Protein AF-A0A7S2UF38-F1 (afdb_monomer)

Solvent-accessible surface area (backbone atoms only — not comparable to full-atom values): 7069 Å² total; per-residue (Å²): 137,81,88,84,73,81,83,81,78,84,74,83,83,83,72,85,76,80,71,72,74,74,81,59,50,51,70,67,54,48,77,31,54,43,79,76,51,84,42,34,35,36,38,41,66,68,72,37,85,69,35,77,32,34,24,37,39,35,35,47,70,76,55,43,53,55,53,52,49,46,44,38,47,60,42,75,34,96,68,73,58,77,88,57,67,40,31,73,57,20,39,33,52,54,12,32,41,88,87,68,66,85,50,26,78,32,42,71,70,51,34,64,49,85,77,44,43,42,66

Sequence (119 aa):
EHCDYPPSSKMDFNHTNSNKTRKRSFEEELEYITKVSDTRYRIDIGFVPNMNVPAEVVVNPKLEELLLEELRNACDGDGGGGGFIPALKQVANVAALPGIVKASLAMPDVHSGYGFCIG

Structure (mmCIF, N/CA/C/O backbone):
data_AF-A0A7S2UF38-F1
#
_entry.id   AF-A0A7S2UF38-F1
#
loop_
_atom_site.group_PDB
_atom_site.id
_atom_site.type_symbol
_atom_site.label_atom_id
_atom_site.label_alt_id
_atom_site.label_comp_id
_atom_site.label_asym_id
_atom_site.label_entity_id
_atom_site.label_seq_id
_atom_site.pdbx_PDB_ins_code
_atom_site.Cartn_x
_atom_site.Cartn_y
_atom_site.Cartn_z
_atom_site.occupancy
_atom_site.B_iso_or_equiv
_atom_site.auth_seq_id
_atom_site.auth_comp_id
_atom_site.auth_asym_id
_atom_site.auth_atom_id
_atom_site.pdbx_PDB_model_num
ATOM 1 N N . GLU A 1 1 ? 33.659 -15.356 -45.021 1.00 41.59 1 GLU A N 1
ATOM 2 C CA . GLU A 1 1 ? 32.462 -14.495 -45.055 1.00 41.59 1 GLU A CA 1
ATOM 3 C C . GLU A 1 1 ? 32.568 -13.522 -43.894 1.00 41.59 1 GLU A C 1
ATOM 5 O O . GLU A 1 1 ? 32.636 -13.946 -42.748 1.00 41.59 1 GLU A O 1
ATOM 10 N N . HIS A 1 2 ? 32.801 -12.252 -44.216 1.00 42.88 2 HIS A N 1
ATOM 11 C CA . HIS A 1 2 ? 33.055 -11.166 -43.271 1.00 42.88 2 HIS A CA 1
ATOM 12 C C . HIS A 1 2 ? 31.704 -10.490 -43.012 1.00 42.88 2 HIS A C 1
ATOM 14 O O . HIS A 1 2 ? 31.084 -10.004 -43.955 1.00 42.88 2 HIS A O 1
ATOM 20 N N . CYS A 1 3 ? 31.202 -10.529 -41.778 1.00 36.56 3 CYS A N 1
ATOM 21 C CA . CYS A 1 3 ? 29.969 -9.829 -41.423 1.00 36.56 3 CYS A CA 1
ATOM 22 C C . CYS A 1 3 ? 30.275 -8.338 -41.249 1.00 36.56 3 CYS A C 1
ATOM 24 O O . CYS A 1 3 ? 30.707 -7.914 -40.178 1.00 36.56 3 CYS A O 1
ATOM 26 N N . ASP A 1 4 ? 30.056 -7.561 -42.307 1.00 45.00 4 ASP A N 1
ATOM 27 C CA . ASP A 1 4 ? 30.059 -6.102 -42.259 1.00 45.00 4 ASP A CA 1
ATOM 28 C C . ASP A 1 4 ? 28.834 -5.610 -41.471 1.00 45.00 4 ASP A C 1
ATOM 30 O O . ASP A 1 4 ? 27.693 -5.718 -41.923 1.00 45.00 4 ASP A O 1
ATOM 34 N N . TYR A 1 5 ? 29.065 -5.069 -40.272 1.00 43.28 5 TYR A N 1
ATOM 35 C CA . TYR A 1 5 ? 28.054 -4.308 -39.535 1.00 43.28 5 TYR A CA 1
ATOM 36 C C . TYR A 1 5 ? 28.094 -2.831 -39.965 1.00 43.28 5 TYR A C 1
ATOM 38 O O . TYR A 1 5 ? 29.182 -2.257 -40.065 1.00 43.28 5 TYR A O 1
ATOM 46 N N . PRO A 1 6 ? 26.938 -2.179 -40.188 1.00 49.69 6 PRO A N 1
ATOM 47 C CA . PRO A 1 6 ? 26.892 -0.761 -40.530 1.00 49.69 6 PRO A CA 1
ATOM 48 C C . PRO A 1 6 ? 27.342 0.120 -39.347 1.00 49.69 6 PRO A C 1
ATOM 50 O O . PRO A 1 6 ? 27.129 -0.246 -38.187 1.00 49.69 6 PRO A O 1
ATOM 53 N N . PRO A 1 7 ? 27.944 1.297 -39.608 1.00 45.03 7 PRO A N 1
ATOM 54 C CA . PRO A 1 7 ? 28.464 2.164 -38.558 1.00 45.03 7 PRO A CA 1
ATOM 55 C C . PRO A 1 7 ? 27.322 2.737 -37.712 1.00 45.03 7 PRO A C 1
ATOM 57 O O . PRO A 1 7 ? 26.345 3.271 -38.236 1.00 45.03 7 PRO A O 1
ATOM 60 N N . SER A 1 8 ? 27.465 2.644 -36.388 1.00 51.12 8 SER A N 1
ATOM 61 C CA . SER A 1 8 ? 26.522 3.195 -35.414 1.00 51.12 8 SER A CA 1
ATOM 62 C C . SER A 1 8 ? 26.346 4.701 -35.631 1.00 51.12 8 SER A C 1
ATOM 64 O O . SER A 1 8 ? 27.281 5.479 -35.416 1.00 51.12 8 SER A O 1
ATOM 66 N N . SER A 1 9 ? 25.146 5.126 -36.026 1.00 49.94 9 SER A N 1
ATOM 67 C CA . SER A 1 9 ? 24.749 6.532 -35.988 1.00 49.94 9 SER A CA 1
ATOM 68 C C . SER A 1 9 ? 24.858 7.034 -34.548 1.00 49.94 9 SER A C 1
ATOM 70 O O . SER A 1 9 ? 24.223 6.478 -33.650 1.00 49.94 9 SER A O 1
ATOM 72 N N . LYS A 1 10 ? 25.671 8.069 -34.323 1.00 47.94 10 LYS A N 1
ATOM 73 C CA . LYS A 1 10 ? 25.752 8.765 -33.038 1.00 47.94 10 LYS A CA 1
ATOM 74 C C . LYS A 1 10 ? 24.366 9.333 -32.722 1.00 47.94 10 LYS A C 1
ATOM 76 O O . LYS A 1 10 ? 23.916 10.251 -33.397 1.00 47.94 10 LYS A O 1
ATOM 81 N N . MET A 1 11 ? 23.671 8.744 -31.751 1.00 39.84 11 MET A N 1
ATOM 82 C CA . MET A 1 11 ? 22.527 9.399 -31.128 1.00 39.84 11 MET A CA 1
ATOM 83 C C . MET A 1 11 ? 23.078 10.471 -30.198 1.00 39.84 11 MET A C 1
ATOM 85 O O . MET A 1 11 ? 23.745 10.159 -29.210 1.00 39.84 11 MET A O 1
ATOM 89 N N . ASP A 1 12 ? 22.800 11.726 -30.525 1.00 43.31 12 ASP A N 1
ATOM 90 C CA . ASP A 1 12 ? 23.051 12.855 -29.643 1.00 43.31 12 ASP A CA 1
ATOM 91 C C . ASP A 1 12 ? 22.077 12.771 -28.457 1.00 43.31 12 ASP A C 1
ATOM 93 O O . ASP A 1 12 ? 20.951 13.265 -28.503 1.00 43.31 12 ASP A O 1
ATOM 97 N N . PHE A 1 13 ? 22.499 12.099 -27.383 1.00 41.75 13 PHE A N 1
ATOM 98 C CA . PHE A 1 13 ? 21.781 12.050 -26.108 1.00 41.75 13 PHE A CA 1
ATOM 99 C C . PHE A 1 13 ? 21.937 13.382 -25.357 1.00 41.75 13 PHE A C 1
ATOM 101 O O . PHE A 1 13 ? 22.556 13.464 -24.300 1.00 41.75 13 PHE A O 1
ATOM 108 N N . ASN A 1 14 ? 21.337 14.443 -25.893 1.00 48.06 14 ASN A N 1
ATOM 109 C CA . ASN A 1 14 ? 21.021 15.639 -25.120 1.00 48.06 14 ASN A CA 1
ATOM 110 C C . ASN A 1 14 ? 19.595 15.513 -24.580 1.00 48.06 14 ASN A C 1
ATOM 112 O O . ASN A 1 14 ? 18.665 16.121 -25.097 1.00 48.06 14 ASN A O 1
ATOM 116 N N . HIS A 1 15 ? 19.428 14.714 -23.524 1.00 48.16 15 HIS A N 1
ATOM 117 C CA . HIS A 1 15 ? 18.235 14.786 -22.678 1.00 48.16 15 HIS A CA 1
ATOM 118 C C . HIS A 1 15 ? 18.584 14.506 -21.220 1.00 48.16 15 HIS A C 1
ATOM 120 O O . HIS A 1 15 ? 18.183 13.505 -20.632 1.00 48.16 15 HIS A O 1
ATOM 126 N N . THR A 1 16 ? 19.343 15.407 -20.601 1.00 43.44 16 THR A N 1
ATOM 127 C CA . THR A 1 16 ? 19.398 15.479 -19.140 1.00 43.44 16 THR A CA 1
ATOM 128 C C . THR A 1 16 ? 18.140 16.186 -18.638 1.00 43.44 16 THR A C 1
ATOM 130 O O . THR A 1 16 ? 18.177 17.318 -18.162 1.00 43.44 16 THR A O 1
ATOM 133 N N . ASN A 1 17 ? 16.996 15.496 -18.703 1.00 42.25 17 ASN A N 1
ATOM 134 C CA . ASN A 1 17 ? 15.873 15.830 -17.831 1.00 42.25 17 ASN A CA 1
ATOM 135 C C . ASN A 1 17 ? 16.294 15.455 -16.407 1.00 42.25 17 ASN A C 1
ATOM 137 O O . ASN A 1 17 ? 16.035 14.358 -15.917 1.00 42.25 17 ASN A O 1
ATOM 141 N N . SER A 1 18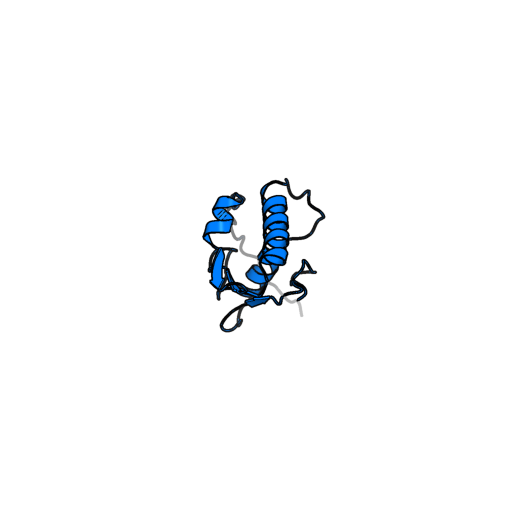 ? 16.978 16.384 -15.746 1.00 42.97 18 SER A N 1
ATOM 142 C CA . SER A 1 18 ? 17.208 16.379 -14.306 1.00 42.97 18 SER A CA 1
ATOM 143 C C . SER A 1 18 ? 15.883 16.647 -13.578 1.00 42.97 18 SER A C 1
ATOM 145 O O . SER A 1 18 ? 15.759 17.595 -12.810 1.00 42.97 18 SER A O 1
ATOM 147 N N . ASN A 1 19 ? 14.880 15.794 -13.782 1.00 45.25 19 ASN A N 1
ATOM 148 C CA . ASN A 1 19 ? 13.822 15.614 -12.799 1.00 45.25 19 ASN A CA 1
ATOM 149 C C . ASN A 1 19 ? 14.366 14.641 -11.762 1.00 45.25 19 ASN A C 1
ATOM 151 O O . ASN A 1 19 ? 14.017 13.464 -11.725 1.00 45.25 19 ASN A O 1
ATOM 155 N N . LYS A 1 20 ? 15.279 15.142 -10.927 1.00 47.97 20 LYS A N 1
ATOM 156 C CA . LYS A 1 20 ? 15.573 14.514 -9.646 1.00 47.97 20 LYS A CA 1
ATOM 157 C C . LYS A 1 20 ? 14.261 14.593 -8.871 1.00 47.97 20 LYS A C 1
ATOM 159 O O . LYS A 1 20 ? 13.933 15.659 -8.360 1.00 47.97 20 LYS A O 1
ATOM 164 N N . THR A 1 21 ? 13.461 13.526 -8.914 1.00 61.44 21 THR A N 1
ATOM 165 C CA . THR A 1 21 ? 12.134 13.472 -8.296 1.00 61.44 21 THR A CA 1
ATOM 166 C C . THR A 1 21 ? 12.281 13.949 -6.860 1.00 61.44 21 THR A C 1
ATOM 168 O O . THR A 1 21 ? 12.982 13.317 -6.067 1.00 61.44 21 THR A O 1
ATOM 171 N N . ARG A 1 22 ? 11.716 15.123 -6.556 1.00 79.75 22 ARG A N 1
ATOM 172 C CA . ARG A 1 22 ? 11.719 15.681 -5.205 1.00 79.75 22 ARG A CA 1
ATOM 173 C C . ARG A 1 22 ? 11.182 14.599 -4.274 1.00 79.75 22 ARG A C 1
ATOM 175 O O . ARG A 1 22 ? 10.106 14.056 -4.515 1.00 79.75 22 ARG A O 1
ATOM 182 N N . LYS A 1 23 ? 11.946 14.283 -3.232 1.00 83.38 23 LYS A N 1
ATOM 183 C CA . LYS A 1 23 ? 11.487 13.390 -2.176 1.00 83.38 23 LYS A CA 1
ATOM 184 C C . LYS A 1 23 ? 10.319 14.073 -1.465 1.00 83.38 23 LYS A C 1
ATOM 186 O O . LYS A 1 23 ? 10.477 15.211 -1.024 1.00 83.38 23 LYS A O 1
ATOM 191 N N . ARG A 1 24 ? 9.158 13.416 -1.442 1.00 91.56 24 ARG A N 1
ATOM 192 C CA . ARG A 1 24 ? 7.963 13.954 -0.790 1.00 91.56 24 ARG A CA 1
ATOM 193 C C . ARG A 1 24 ? 8.110 13.926 0.730 1.00 91.56 24 ARG A C 1
ATOM 195 O O . ARG A 1 24 ? 8.797 13.048 1.255 1.00 91.56 24 ARG A O 1
ATOM 202 N N . SER A 1 25 ? 7.489 14.886 1.411 1.00 94.38 25 SER A N 1
ATOM 203 C CA . SER A 1 25 ? 7.348 14.851 2.869 1.00 94.38 25 SER A CA 1
ATOM 204 C C . SER A 1 25 ? 6.360 13.763 3.287 1.00 94.38 25 SER A C 1
ATOM 206 O O . SER A 1 25 ? 5.578 13.273 2.473 1.00 94.38 25 SER A O 1
ATOM 208 N N . PHE A 1 26 ? 6.366 13.395 4.567 1.00 94.81 26 PHE A N 1
ATOM 209 C CA . PHE A 1 26 ? 5.416 12.416 5.091 1.00 94.81 26 PHE A CA 1
ATOM 210 C C . PHE A 1 26 ? 3.956 12.858 4.885 1.00 94.81 26 PHE A C 1
ATOM 212 O O . PHE A 1 26 ? 3.106 12.050 4.529 1.00 94.81 26 PHE A O 1
ATOM 219 N N . GLU A 1 27 ? 3.672 14.149 5.042 1.00 96.38 27 GLU A N 1
ATOM 220 C CA . GLU A 1 27 ? 2.343 14.729 4.835 1.00 96.38 27 GLU A CA 1
ATOM 221 C C . GLU A 1 27 ? 1.913 14.640 3.365 1.00 96.38 27 GLU A C 1
ATOM 223 O O . GLU A 1 27 ? 0.793 14.221 3.092 1.00 96.38 27 GLU A O 1
ATOM 228 N N . GLU A 1 28 ? 2.813 14.948 2.424 1.00 96.31 28 GLU A N 1
ATOM 229 C CA . GLU A 1 28 ? 2.567 14.789 0.980 1.00 96.31 28 GLU A CA 1
ATOM 230 C C . GLU A 1 28 ? 2.338 13.310 0.602 1.00 96.31 28 GLU A C 1
ATOM 232 O O . GLU A 1 28 ? 1.612 13.007 -0.343 1.00 96.31 28 GLU A O 1
ATOM 237 N N . GLU A 1 29 ? 2.958 12.367 1.317 1.00 96.56 29 GLU A N 1
ATOM 238 C CA . GLU A 1 29 ? 2.728 10.930 1.129 1.00 96.56 29 GLU A CA 1
ATOM 239 C C . GLU A 1 29 ? 1.361 10.482 1.679 1.00 96.56 29 GLU A C 1
ATOM 241 O O . GLU A 1 29 ? 0.681 9.671 1.044 1.00 96.56 29 GLU A O 1
ATOM 246 N N . LEU A 1 30 ? 0.923 11.032 2.818 1.00 97.12 30 LEU A N 1
ATOM 247 C CA . LEU A 1 30 ? -0.383 10.732 3.418 1.00 97.12 30 LEU A CA 1
ATOM 248 C C . LEU A 1 30 ? -1.565 11.145 2.535 1.00 97.12 30 LEU A C 1
ATOM 250 O O . LEU A 1 30 ? -2.611 10.505 2.608 1.00 97.12 30 LEU A O 1
ATOM 254 N N . GLU A 1 31 ? -1.412 12.154 1.674 1.00 97.94 31 GLU A N 1
ATOM 255 C CA . GLU A 1 31 ? -2.465 12.580 0.737 1.00 97.94 31 GLU A CA 1
ATOM 256 C C . GLU A 1 31 ? -2.926 11.459 -0.212 1.00 97.94 31 GLU A C 1
ATOM 258 O O . GLU A 1 31 ? -4.043 11.501 -0.725 1.00 97.94 31 GLU A O 1
ATOM 263 N N . TYR A 1 32 ? -2.099 10.430 -0.419 1.00 98.19 32 TYR A N 1
ATOM 264 C CA . TYR A 1 32 ? -2.432 9.272 -1.250 1.00 98.19 32 TYR A CA 1
ATOM 265 C C . TYR A 1 32 ? -3.029 8.104 -0.459 1.00 98.19 32 TYR A C 1
ATOM 267 O O . TYR A 1 32 ? -3.430 7.113 -1.066 1.00 98.19 32 TYR A O 1
ATOM 275 N N . ILE A 1 33 ? -3.062 8.162 0.874 1.00 98.06 33 ILE A N 1
ATOM 276 C CA . ILE A 1 33 ? -3.526 7.057 1.717 1.00 98.06 33 ILE A CA 1
ATOM 277 C C . ILE A 1 33 ? -4.913 7.396 2.257 1.00 98.06 33 ILE A C 1
ATOM 279 O O . ILE A 1 33 ? -5.090 8.277 3.092 1.00 98.06 33 ILE A O 1
ATOM 283 N N . THR A 1 34 ? -5.919 6.659 1.796 1.00 97.94 34 THR A N 1
ATOM 284 C CA . THR A 1 34 ? -7.310 6.812 2.231 1.00 97.94 34 THR A CA 1
ATOM 285 C C . THR A 1 34 ? -7.725 5.633 3.100 1.00 97.94 34 THR A C 1
ATOM 287 O O . THR A 1 34 ? -7.668 4.482 2.666 1.00 97.94 34 THR A O 1
ATOM 290 N N . LYS A 1 35 ? -8.227 5.898 4.308 1.00 97.56 35 LYS A N 1
ATOM 291 C CA . LYS A 1 35 ? -8.884 4.874 5.128 1.00 97.56 35 LYS A CA 1
ATOM 292 C C . LYS A 1 35 ? -10.261 4.542 4.546 1.00 97.56 35 LYS A C 1
ATOM 294 O O . LYS A 1 35 ? -11.122 5.412 4.451 1.00 97.56 35 LYS A O 1
ATOM 299 N N . VAL A 1 36 ? -10.467 3.287 4.152 1.00 97.62 36 VAL A N 1
ATOM 300 C CA . VAL A 1 36 ? -11.724 2.793 3.558 1.00 97.62 36 VAL A CA 1
ATOM 301 C C . VAL A 1 36 ? -12.637 2.180 4.621 1.00 97.62 36 VAL A C 1
ATOM 303 O O . VAL A 1 36 ? -13.855 2.313 4.543 1.00 97.62 36 VAL A O 1
ATOM 306 N N . SER A 1 37 ? -12.061 1.506 5.617 1.00 97.06 37 SER A N 1
ATOM 307 C CA . SER A 1 37 ? -12.764 0.978 6.792 1.00 97.06 37 SER A CA 1
ATOM 308 C C . SER A 1 37 ? -11.809 0.886 7.986 1.00 97.06 37 SER A C 1
ATOM 310 O O . SER A 1 37 ? -10.631 1.214 7.866 1.00 97.06 37 SER A O 1
ATOM 312 N N . ASP A 1 38 ? -12.288 0.398 9.132 1.00 96.38 38 ASP A N 1
ATOM 313 C CA . ASP A 1 38 ? -11.474 0.216 10.346 1.00 96.38 38 ASP A CA 1
ATOM 314 C C . ASP A 1 38 ? -10.225 -0.649 10.148 1.00 96.38 38 ASP A C 1
ATOM 316 O O . ASP A 1 38 ? -9.274 -0.527 10.918 1.00 96.38 38 ASP A O 1
ATOM 320 N N . THR A 1 39 ? -10.235 -1.517 9.133 1.00 97.44 39 THR A N 1
ATOM 321 C CA . THR A 1 39 ? -9.158 -2.468 8.853 1.00 97.44 39 THR A CA 1
ATOM 322 C C . THR A 1 39 ? -8.629 -2.411 7.422 1.00 97.44 39 THR A C 1
ATOM 324 O O . THR A 1 39 ? -7.873 -3.294 7.024 1.00 97.44 39 THR A O 1
ATOM 327 N N . ARG A 1 40 ? -9.045 -1.431 6.611 1.00 98.00 40 ARG A N 1
ATOM 328 C CA . ARG A 1 40 ? -8.688 -1.370 5.187 1.00 98.00 40 ARG A CA 1
ATOM 329 C C . ARG A 1 40 ? -8.321 0.037 4.764 1.00 98.00 40 ARG A C 1
ATOM 331 O O . ARG A 1 40 ? -9.085 0.981 4.964 1.00 98.00 40 ARG A O 1
ATOM 338 N N . TYR A 1 41 ? -7.194 0.129 4.080 1.00 98.50 41 TYR A N 1
ATOM 339 C CA . TYR A 1 41 ? -6.622 1.357 3.555 1.00 98.50 41 TYR A CA 1
ATOM 340 C C . TYR A 1 41 ? -6.413 1.198 2.057 1.00 98.50 41 TYR A C 1
ATOM 342 O O . TYR A 1 41 ? -6.091 0.110 1.580 1.00 98.50 41 TYR A O 1
ATOM 350 N N . ARG A 1 42 ? -6.613 2.278 1.311 1.00 98.56 42 ARG A N 1
ATOM 351 C CA . ARG A 1 42 ? -6.333 2.363 -0.118 1.00 98.56 42 ARG A CA 1
ATOM 352 C C . ARG A 1 42 ? -5.178 3.328 -0.328 1.00 98.56 42 ARG A C 1
ATOM 354 O O . ARG A 1 42 ? -5.207 4.431 0.207 1.00 98.56 42 ARG A O 1
ATOM 361 N N . ILE A 1 43 ? -4.197 2.910 -1.115 1.00 98.62 43 ILE A N 1
ATOM 362 C CA . ILE A 1 43 ? -3.125 3.762 -1.616 1.00 98.62 43 ILE A CA 1
ATOM 363 C C . ILE A 1 43 ? -3.465 4.129 -3.057 1.00 98.62 43 ILE A C 1
ATOM 365 O O . ILE A 1 43 ? -3.615 3.258 -3.923 1.00 98.62 43 ILE A O 1
ATOM 369 N N . ASP A 1 44 ? -3.587 5.423 -3.303 1.00 98.56 44 ASP A N 1
ATOM 370 C CA . ASP A 1 44 ? -4.022 5.967 -4.575 1.00 98.56 44 ASP A CA 1
ATOM 371 C C . ASP A 1 44 ? -2.895 5.981 -5.612 1.00 98.56 44 ASP A C 1
ATOM 373 O O . ASP A 1 44 ? -1.701 6.062 -5.304 1.00 98.56 44 ASP A O 1
ATOM 377 N N . ILE A 1 45 ? -3.299 5.888 -6.880 1.00 98.25 45 ILE A N 1
ATOM 378 C CA . ILE A 1 45 ? -2.392 5.970 -8.026 1.00 98.25 45 ILE A CA 1
ATOM 379 C C . ILE A 1 45 ? -1.611 7.287 -7.947 1.00 98.25 45 ILE A C 1
ATOM 381 O O . ILE A 1 45 ? -2.190 8.355 -7.767 1.00 98.25 45 ILE A O 1
AT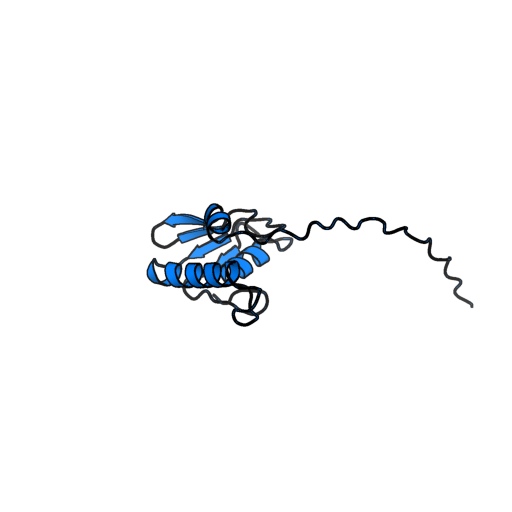OM 385 N N . GLY A 1 46 ? -0.289 7.198 -8.099 1.00 96.62 46 GLY A N 1
ATOM 386 C CA . GLY A 1 46 ? 0.629 8.331 -7.942 1.00 96.62 46 GLY A CA 1
ATOM 387 C C . GLY A 1 46 ? 1.408 8.315 -6.624 1.00 96.62 46 GLY A C 1
ATOM 388 O O . GLY A 1 46 ? 2.379 9.062 -6.481 1.00 96.62 46 GLY A O 1
ATOM 389 N N . PHE A 1 47 ? 1.088 7.411 -5.689 1.00 97.38 47 PHE A N 1
ATOM 390 C CA . PHE A 1 47 ? 1.931 7.190 -4.511 1.00 97.38 47 PHE A CA 1
ATOM 391 C C . PHE A 1 47 ? 3.334 6.685 -4.872 1.00 97.38 47 PHE A C 1
ATOM 393 O O . PHE A 1 47 ? 4.295 6.953 -4.158 1.00 97.38 47 PHE A O 1
ATOM 400 N N . VAL A 1 48 ? 3.505 6.002 -5.999 1.00 96.25 48 VAL A N 1
ATOM 401 C CA . VAL A 1 48 ? 4.804 5.841 -6.668 1.00 96.25 48 VAL A CA 1
ATOM 402 C C . VAL A 1 48 ? 4.624 6.081 -8.171 1.00 96.25 48 VAL A C 1
ATOM 404 O O . VAL A 1 48 ? 3.494 6.005 -8.668 1.00 96.25 48 VAL A O 1
ATOM 407 N N . PRO A 1 49 ? 5.697 6.395 -8.919 1.00 96.06 49 PRO A N 1
ATOM 408 C CA . PRO A 1 49 ? 5.600 6.560 -10.364 1.00 96.06 49 PRO A CA 1
ATOM 409 C C . PRO A 1 49 ? 5.063 5.301 -11.055 1.00 96.06 49 PRO A C 1
ATOM 411 O O . PRO A 1 49 ? 5.374 4.183 -10.653 1.00 96.06 49 PRO A O 1
ATOM 414 N N . ASN A 1 50 ? 4.320 5.493 -12.146 1.00 96.94 50 ASN A N 1
ATOM 415 C CA . ASN A 1 50 ? 3.853 4.431 -13.048 1.00 96.94 50 ASN A CA 1
ATOM 416 C C . ASN A 1 50 ? 2.879 3.398 -12.446 1.00 96.94 50 ASN A C 1
ATOM 418 O O . ASN A 1 50 ? 2.703 2.336 -13.037 1.00 96.94 50 ASN A O 1
ATOM 422 N N . MET A 1 51 ? 2.223 3.681 -11.314 1.00 98.38 51 MET A N 1
ATOM 423 C CA . MET A 1 51 ? 1.136 2.823 -10.817 1.00 98.38 51 MET A CA 1
ATOM 424 C C . MET A 1 51 ? 0.040 2.650 -11.883 1.00 98.38 51 MET A C 1
ATOM 426 O O . MET A 1 51 ? -0.508 3.635 -12.374 1.00 98.38 51 MET A O 1
ATOM 430 N N . ASN A 1 52 ? -0.298 1.402 -12.213 1.00 98.56 52 ASN A N 1
ATOM 431 C CA . ASN A 1 52 ? -1.375 1.049 -13.148 1.00 98.56 52 ASN A CA 1
ATOM 432 C C . ASN A 1 52 ? -2.718 0.854 -12.431 1.00 98.56 52 ASN A C 1
ATOM 434 O O . ASN A 1 52 ? -3.782 1.035 -13.018 1.00 98.56 52 ASN A O 1
ATOM 438 N N . VAL A 1 53 ? -2.659 0.454 -11.162 1.00 98.62 53 VAL A N 1
ATOM 439 C CA . VAL A 1 53 ? -3.805 0.171 -10.291 1.00 98.62 53 VAL A CA 1
ATOM 440 C C . VAL A 1 53 ? -3.560 0.793 -8.911 1.00 98.62 53 VAL A C 1
ATOM 442 O O . VAL A 1 53 ? -2.406 1.070 -8.579 1.00 98.62 53 VAL A O 1
ATOM 445 N N . PRO A 1 54 ? -4.595 1.036 -8.086 1.00 98.69 54 PRO A N 1
ATOM 446 C CA . PRO A 1 54 ? -4.387 1.370 -6.677 1.00 98.69 54 PRO A CA 1
ATOM 447 C C . PRO A 1 54 ? -3.786 0.183 -5.909 1.00 98.69 54 PRO A C 1
ATOM 449 O O . PRO A 1 54 ? -3.755 -0.949 -6.398 1.00 98.69 54 PRO A O 1
ATOM 452 N N . ALA A 1 55 ? -3.356 0.424 -4.675 1.00 98.62 55 ALA A N 1
ATOM 453 C CA . ALA A 1 55 ? -3.077 -0.653 -3.734 1.00 98.62 55 ALA A CA 1
ATOM 454 C C . ALA A 1 55 ? -4.055 -0.648 -2.560 1.00 98.62 55 ALA A C 1
ATOM 456 O O . ALA A 1 55 ? -4.639 0.383 -2.230 1.00 98.62 55 ALA A O 1
ATOM 457 N N . GLU A 1 56 ? -4.229 -1.800 -1.925 1.00 98.50 56 GLU A N 1
ATOM 458 C CA . GLU A 1 56 ? -5.032 -1.951 -0.720 1.00 98.50 56 GLU A CA 1
ATOM 459 C C . GLU A 1 56 ? -4.238 -2.657 0.367 1.00 98.50 56 GLU A C 1
ATOM 461 O O . GLU A 1 56 ? -3.564 -3.653 0.116 1.00 98.50 56 GLU A O 1
ATOM 466 N N . VAL A 1 57 ? -4.350 -2.143 1.584 1.00 98.50 57 VAL A N 1
ATOM 467 C CA . VAL A 1 57 ? -3.631 -2.639 2.753 1.00 98.50 57 VAL A CA 1
ATOM 468 C C . VAL A 1 57 ? -4.653 -2.988 3.821 1.00 98.50 57 VAL A C 1
ATOM 470 O O . VAL A 1 57 ? -5.472 -2.147 4.206 1.00 98.50 57 VAL A O 1
ATOM 473 N N . VAL A 1 58 ? -4.636 -4.239 4.273 1.00 98.44 58 VAL A N 1
ATOM 474 C CA . VAL A 1 58 ? -5.550 -4.744 5.297 1.00 98.44 58 VAL A CA 1
ATOM 475 C C . VAL A 1 58 ? -4.806 -4.815 6.618 1.00 98.44 58 VAL A C 1
ATOM 477 O O . VAL A 1 58 ? -4.068 -5.759 6.851 1.00 98.44 58 VAL A O 1
ATOM 480 N N . VAL A 1 59 ? -5.002 -3.839 7.498 1.00 97.94 59 VAL A N 1
ATOM 481 C CA . VAL A 1 59 ? -4.331 -3.756 8.803 1.00 97.94 59 VAL A CA 1
ATOM 482 C C . VAL A 1 59 ? -5.258 -3.133 9.833 1.00 97.94 59 VAL A C 1
ATOM 484 O O . VAL A 1 59 ? -6.089 -2.299 9.496 1.00 97.94 59 VAL A O 1
ATOM 487 N N . ASN A 1 60 ? -5.130 -3.527 11.099 1.00 97.12 60 ASN A N 1
ATOM 488 C CA . ASN A 1 60 ? -5.843 -2.863 12.193 1.00 97.12 60 ASN A CA 1
ATOM 489 C C . ASN A 1 60 ? -5.138 -1.542 12.587 1.00 97.12 60 ASN A C 1
ATOM 491 O O . ASN A 1 60 ? -4.002 -1.319 12.166 1.00 97.12 60 ASN A O 1
ATOM 495 N N . PRO A 1 61 ? -5.747 -0.697 13.444 1.00 96.62 61 PRO A N 1
ATOM 496 C CA . PRO A 1 61 ? -5.151 0.588 13.826 1.00 96.62 61 PRO A CA 1
ATOM 497 C C . PRO A 1 61 ? -3.749 0.490 14.448 1.00 96.62 61 PRO A C 1
ATOM 499 O O . PRO A 1 61 ? -2.914 1.351 14.220 1.00 96.62 61 PRO A O 1
ATOM 502 N N . LYS A 1 62 ? -3.448 -0.584 15.192 1.00 96.75 62 LYS A N 1
ATOM 503 C CA . LYS A 1 62 ? -2.118 -0.765 15.799 1.00 96.75 62 LYS A CA 1
ATOM 504 C C . LYS A 1 62 ? -1.040 -1.058 14.756 1.00 96.75 62 LYS A C 1
ATOM 506 O O . LYS A 1 62 ? 0.090 -0.618 14.899 1.00 96.75 62 LYS A O 1
ATOM 511 N N . LEU A 1 63 ? -1.375 -1.849 13.741 1.00 97.06 63 LEU A N 1
ATOM 512 C CA . LEU A 1 63 ? -0.459 -2.211 12.661 1.00 97.06 63 LEU A CA 1
ATOM 513 C C . LEU A 1 63 ? -0.298 -1.059 11.660 1.00 97.06 63 LEU A C 1
ATOM 515 O O . LEU A 1 63 ? 0.793 -0.857 11.137 1.00 97.06 63 LEU A O 1
ATOM 519 N N . GLU A 1 64 ? -1.356 -0.272 11.443 1.00 96.31 64 GLU A N 1
ATOM 520 C CA . GLU A 1 64 ? -1.294 0.978 10.678 1.00 96.31 64 GLU A CA 1
ATOM 521 C C . GLU A 1 64 ? -0.224 1.922 11.238 1.00 96.31 64 GLU A C 1
ATOM 523 O O . GLU A 1 64 ? 0.608 2.409 10.476 1.00 96.31 64 GLU A O 1
ATOM 528 N N . GLU A 1 65 ? -0.219 2.149 12.556 1.00 96.12 65 GLU A N 1
ATOM 529 C CA . GLU A 1 65 ? 0.755 3.029 13.216 1.00 96.12 65 GLU A CA 1
ATOM 530 C C . GLU A 1 65 ? 2.201 2.638 12.876 1.00 96.12 65 GLU A C 1
ATOM 532 O O . GLU A 1 65 ? 3.003 3.504 12.530 1.00 96.12 65 GLU A O 1
ATOM 537 N N . LEU A 1 66 ? 2.508 1.336 12.871 1.00 96.06 66 LEU A N 1
ATOM 538 C CA . LEU A 1 66 ? 3.843 0.822 12.548 1.00 96.06 66 LEU A CA 1
ATOM 539 C C . LEU A 1 66 ? 4.233 1.072 11.081 1.00 96.06 66 LEU 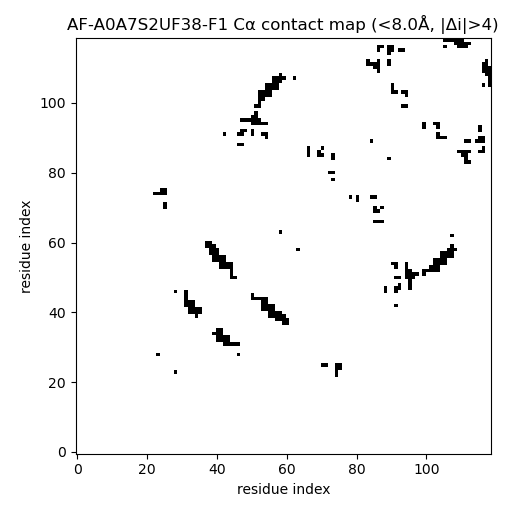A C 1
ATOM 541 O O . LEU A 1 66 ? 5.369 1.452 10.799 1.00 96.06 66 LEU A O 1
ATOM 545 N N . LEU A 1 67 ? 3.301 0.893 10.139 1.00 96.19 67 LEU A N 1
ATOM 546 C CA . LEU A 1 67 ? 3.556 1.142 8.713 1.00 96.19 67 LEU A CA 1
ATOM 547 C C . LEU A 1 67 ? 3.728 2.630 8.407 1.00 96.19 67 LEU A C 1
ATOM 549 O O . LEU A 1 67 ? 4.557 3.012 7.577 1.00 96.19 67 LEU A O 1
ATOM 553 N N . LEU A 1 68 ? 2.948 3.482 9.072 1.00 95.94 68 LEU A N 1
ATOM 554 C CA . LEU A 1 68 ? 3.070 4.928 8.937 1.00 95.94 68 LEU A CA 1
ATOM 555 C C . LEU A 1 68 ? 4.361 5.445 9.576 1.00 95.94 68 LEU A C 1
ATOM 557 O O . LEU A 1 68 ? 4.988 6.346 9.022 1.00 95.94 68 LEU A O 1
ATOM 561 N N . GLU A 1 69 ? 4.795 4.864 10.693 1.00 93.94 69 GLU A N 1
ATOM 562 C CA . GLU A 1 69 ? 6.096 5.162 11.292 1.00 93.94 69 GLU A CA 1
ATOM 563 C C . GLU A 1 69 ? 7.249 4.761 10.359 1.00 93.94 69 GLU A C 1
ATOM 565 O O . GLU A 1 69 ? 8.155 5.562 10.125 1.00 93.94 69 GLU A O 1
ATOM 570 N N . GLU A 1 70 ? 7.190 3.574 9.743 1.00 93.25 70 GLU A N 1
ATOM 571 C CA . GLU A 1 70 ? 8.167 3.147 8.731 1.00 93.25 70 GLU A CA 1
ATOM 572 C C . GLU A 1 70 ? 8.219 4.131 7.547 1.00 93.25 70 GLU A C 1
ATOM 574 O O . GLU A 1 70 ? 9.298 4.557 7.122 1.00 93.25 70 GLU A O 1
ATOM 579 N N . LEU A 1 71 ? 7.052 4.547 7.042 1.00 94.06 71 LEU A N 1
ATOM 580 C CA . LEU A 1 71 ? 6.952 5.530 5.965 1.00 94.06 71 LEU A CA 1
ATOM 581 C C . LEU A 1 71 ? 7.520 6.896 6.377 1.00 94.06 71 LEU A C 1
ATOM 583 O O . LEU A 1 71 ? 8.254 7.504 5.595 1.00 94.06 71 LEU A O 1
ATOM 587 N N . ARG A 1 72 ? 7.229 7.368 7.595 1.00 93.12 72 ARG A N 1
ATOM 588 C CA . ARG A 1 72 ? 7.767 8.623 8.142 1.00 93.12 72 ARG A CA 1
ATOM 589 C C . ARG A 1 72 ? 9.288 8.574 8.233 1.00 93.12 72 ARG A C 1
ATOM 591 O O . ARG A 1 72 ? 9.953 9.459 7.702 1.00 93.12 72 ARG A O 1
ATOM 598 N N . ASN A 1 73 ? 9.836 7.501 8.798 1.00 90.06 73 ASN A N 1
ATOM 599 C CA . ASN A 1 73 ? 11.281 7.299 8.909 1.00 90.06 73 ASN A CA 1
ATOM 600 C C . ASN A 1 73 ? 11.967 7.341 7.535 1.00 90.06 73 ASN A C 1
ATOM 602 O O . ASN A 1 73 ? 13.042 7.928 7.378 1.00 90.06 73 ASN A O 1
ATOM 606 N N . ALA A 1 74 ? 11.326 6.775 6.510 1.00 89.06 74 ALA A N 1
ATOM 607 C CA . ALA A 1 74 ? 11.829 6.851 5.147 1.00 89.06 74 ALA A CA 1
ATOM 608 C C . ALA A 1 74 ? 11.695 8.236 4.508 1.00 89.06 74 ALA A C 1
ATOM 610 O O . ALA A 1 74 ? 12.500 8.545 3.632 1.00 89.06 74 ALA A O 1
ATOM 611 N N . CYS A 1 75 ? 10.743 9.075 4.922 1.00 89.19 75 CYS A N 1
ATOM 612 C CA . CYS A 1 75 ? 10.632 10.470 4.479 1.00 89.19 75 CYS A CA 1
ATOM 613 C C . CYS A 1 75 ? 11.706 11.357 5.127 1.00 89.19 75 CYS A C 1
ATOM 615 O O . CYS A 1 75 ? 12.349 12.132 4.416 1.00 89.19 75 CYS A O 1
ATOM 617 N N . ASP A 1 76 ? 11.975 11.167 6.419 1.00 84.38 76 ASP A N 1
ATOM 618 C CA . ASP A 1 76 ? 12.881 12.018 7.202 1.00 84.38 76 ASP A CA 1
ATOM 619 C C . ASP A 1 76 ? 14.369 11.665 7.021 1.00 84.38 76 ASP A C 1
ATOM 621 O O . ASP A 1 76 ? 15.229 12.539 7.096 1.00 84.38 76 ASP A O 1
ATOM 625 N N . GLY A 1 77 ? 14.707 10.399 6.754 1.00 73.62 77 GLY A N 1
ATOM 626 C CA . GLY A 1 77 ? 16.107 9.980 6.615 1.00 73.62 77 GLY A CA 1
ATOM 627 C C . GLY A 1 77 ? 16.719 10.267 5.237 1.00 73.62 77 GLY A C 1
ATOM 628 O O . GLY A 1 77 ? 16.062 10.105 4.213 1.00 73.62 77 GLY A O 1
ATOM 629 N N . ASP A 1 78 ? 18.025 10.534 5.155 1.00 61.09 78 ASP A N 1
ATOM 630 C CA . ASP A 1 78 ? 18.784 10.660 3.887 1.00 61.09 78 ASP A CA 1
ATOM 631 C C . ASP A 1 78 ? 18.951 9.322 3.113 1.00 61.09 78 ASP A C 1
ATOM 633 O O . ASP A 1 78 ? 19.862 9.157 2.305 1.00 61.09 78 ASP A O 1
ATOM 637 N N . GLY A 1 79 ? 18.089 8.328 3.370 1.00 55.31 79 GLY A N 1
ATOM 638 C CA . GLY A 1 79 ? 18.283 6.919 2.995 1.00 55.31 79 GLY A CA 1
ATOM 639 C C . GLY A 1 79 ? 18.937 6.069 4.097 1.00 55.31 79 GLY A C 1
ATOM 640 O O . GLY A 1 79 ? 19.329 4.935 3.841 1.00 55.31 79 GLY A O 1
ATOM 641 N N . GLY A 1 80 ? 19.062 6.607 5.320 1.00 43.12 80 GLY A N 1
ATOM 642 C CA . GLY A 1 80 ? 19.770 5.987 6.454 1.00 43.12 80 GLY A CA 1
ATOM 643 C C . GLY A 1 80 ? 18.963 5.017 7.332 1.00 43.12 80 GLY A C 1
ATOM 644 O O . GLY A 1 80 ? 19.522 4.426 8.252 1.00 43.12 80 GLY A O 1
ATOM 645 N N . GLY A 1 81 ? 17.670 4.822 7.066 1.00 49.56 81 GLY A N 1
ATOM 646 C CA . GLY A 1 81 ? 16.843 3.826 7.751 1.00 49.56 81 GLY A CA 1
ATOM 647 C C . GLY A 1 81 ? 16.996 2.455 7.102 1.00 49.56 81 GLY A C 1
ATOM 648 O O . GLY A 1 81 ? 16.227 2.107 6.219 1.00 49.56 81 GLY A O 1
ATOM 649 N N . GLY A 1 82 ? 18.030 1.707 7.491 1.00 58.53 82 GLY A N 1
ATOM 650 C CA . GLY A 1 82 ? 18.141 0.272 7.231 1.00 58.53 82 GLY A CA 1
ATOM 651 C C . GLY A 1 82 ? 17.968 -0.191 5.782 1.00 58.53 82 GLY A C 1
ATOM 652 O O . GLY A 1 82 ? 17.306 -1.188 5.601 1.00 58.53 82 GLY A O 1
ATOM 653 N N . GLY A 1 83 ? 18.523 0.473 4.761 1.00 69.75 83 GLY A N 1
ATOM 654 C CA . GLY A 1 83 ? 18.712 -0.067 3.394 1.00 69.75 83 GLY A CA 1
ATOM 655 C C . GLY A 1 83 ? 17.482 -0.550 2.597 1.00 69.75 83 GLY A C 1
ATOM 656 O O . GLY A 1 83 ? 17.618 -0.836 1.408 1.00 69.75 83 GLY A O 1
ATOM 657 N N . PHE A 1 84 ? 16.301 -0.635 3.205 1.00 80.06 84 PHE A N 1
ATOM 658 C CA . PHE A 1 84 ? 15.090 -1.190 2.625 1.00 80.06 84 PHE A CA 1
ATOM 659 C C . PHE A 1 84 ? 14.066 -0.085 2.370 1.00 80.06 84 PHE A C 1
ATOM 661 O O . PHE A 1 84 ? 13.958 0.904 3.092 1.00 80.06 84 PHE A O 1
ATOM 668 N N . ILE A 1 85 ? 13.314 -0.262 1.291 1.00 91.19 85 ILE A N 1
ATOM 669 C CA . ILE A 1 85 ? 12.189 0.594 0.922 1.00 91.19 85 ILE A CA 1
ATOM 670 C C . ILE A 1 85 ? 11.002 0.226 1.829 1.00 91.19 85 ILE A C 1
ATOM 672 O O . ILE A 1 85 ? 10.747 -0.974 1.921 1.00 91.19 85 ILE A O 1
ATOM 676 N N . PRO A 1 86 ? 10.252 1.186 2.413 1.00 94.50 86 PRO A N 1
ATOM 677 C CA . PRO A 1 86 ? 9.090 0.898 3.262 1.00 94.50 86 PRO A CA 1
ATOM 678 C C . PRO A 1 86 ? 8.085 -0.042 2.614 1.00 94.50 86 PRO A C 1
ATOM 680 O O . PRO A 1 86 ? 7.844 0.059 1.405 1.00 94.50 86 PRO A O 1
ATOM 683 N N . ALA A 1 87 ? 7.409 -0.866 3.410 1.00 96.56 87 ALA A N 1
ATOM 684 C CA . ALA A 1 87 ? 6.480 -1.865 2.904 1.00 96.56 87 ALA A CA 1
ATOM 685 C C . ALA A 1 87 ? 5.382 -1.224 2.040 1.00 96.56 87 ALA A C 1
ATOM 687 O O . ALA A 1 87 ? 5.146 -1.665 0.918 1.00 96.56 87 ALA A O 1
ATOM 688 N N . LEU A 1 88 ? 4.811 -0.092 2.473 1.00 97.44 88 LEU A N 1
ATOM 689 C CA . LEU A 1 88 ? 3.801 0.656 1.703 1.00 97.44 88 LEU A CA 1
ATOM 690 C C . LEU A 1 88 ? 4.298 1.081 0.310 1.00 97.44 88 LEU A C 1
ATOM 692 O O . LEU A 1 88 ? 3.542 1.064 -0.663 1.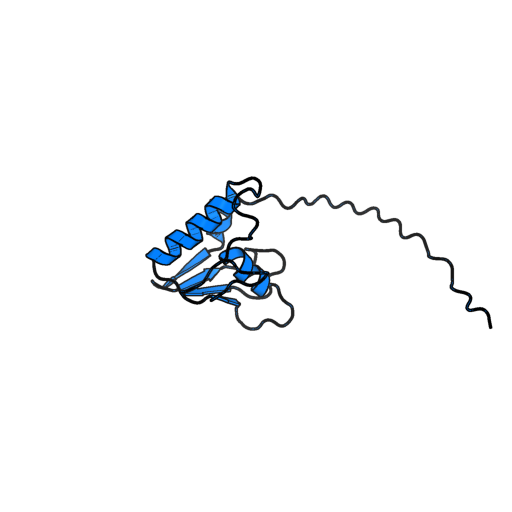00 97.44 88 LEU A O 1
ATOM 696 N N . LYS A 1 89 ? 5.583 1.435 0.185 1.00 96.62 89 LYS A N 1
ATOM 697 C CA . LYS A 1 89 ? 6.205 1.764 -1.105 1.00 96.62 89 LYS A CA 1
ATOM 698 C C . LYS A 1 89 ? 6.416 0.519 -1.956 1.00 96.62 89 LYS A C 1
ATOM 700 O O . LYS A 1 89 ? 6.217 0.585 -3.165 1.00 96.62 89 LYS A O 1
ATOM 705 N N . GLN A 1 90 ? 6.769 -0.610 -1.348 1.00 97.44 90 GLN A N 1
ATOM 706 C CA . GLN A 1 90 ? 6.900 -1.882 -2.060 1.00 97.44 90 GLN A CA 1
ATOM 707 C C . GLN A 1 90 ? 5.551 -2.350 -2.624 1.00 97.44 90 GLN A C 1
ATOM 709 O O . GLN A 1 90 ? 5.472 -2.660 -3.811 1.00 97.44 90 GLN A O 1
ATOM 714 N N . VAL A 1 91 ? 4.471 -2.291 -1.835 1.00 98.12 91 VAL A N 1
ATOM 715 C CA . VAL A 1 91 ? 3.105 -2.607 -2.296 1.00 98.12 91 VAL A CA 1
ATOM 716 C C . VAL A 1 91 ? 2.725 -1.748 -3.508 1.00 98.12 91 VAL A C 1
ATOM 718 O O . VAL A 1 91 ? 2.185 -2.250 -4.497 1.00 98.12 91 VAL A O 1
ATOM 721 N N . ALA A 1 92 ? 3.037 -0.452 -3.462 1.00 98.19 92 ALA A N 1
ATOM 722 C CA . ALA A 1 92 ? 2.753 0.468 -4.556 1.00 98.19 92 ALA A CA 1
ATOM 723 C C . ALA A 1 92 ? 3.656 0.243 -5.786 1.00 98.19 92 ALA A C 1
ATOM 725 O O . ALA A 1 92 ? 3.190 0.380 -6.914 1.00 98.19 92 ALA A O 1
ATOM 726 N N . ASN A 1 93 ? 4.917 -0.166 -5.606 1.00 97.94 93 ASN A N 1
ATOM 727 C CA . ASN A 1 93 ? 5.794 -0.555 -6.718 1.00 97.94 93 ASN A CA 1
ATOM 728 C C . ASN A 1 93 ? 5.239 -1.774 -7.466 1.00 97.94 93 ASN A C 1
ATOM 730 O O . ASN A 1 93 ? 5.271 -1.808 -8.695 1.00 97.94 93 ASN A O 1
ATOM 734 N N . VAL A 1 94 ? 4.663 -2.743 -6.746 1.00 98.31 94 VAL A N 1
ATOM 735 C CA . VAL A 1 94 ? 3.952 -3.879 -7.358 1.00 98.31 94 VAL A CA 1
ATOM 736 C C . VAL A 1 94 ? 2.754 -3.389 -8.178 1.00 98.31 94 VAL A C 1
ATOM 738 O O . VAL A 1 94 ? 2.528 -3.868 -9.288 1.00 98.31 94 VAL A O 1
ATOM 741 N N . ALA A 1 95 ? 2.052 -2.358 -7.698 1.00 98.56 95 ALA A N 1
ATOM 742 C CA . ALA A 1 95 ? 0.960 -1.703 -8.422 1.00 98.56 95 ALA A CA 1
ATOM 743 C C . ALA A 1 95 ? 1.385 -1.046 -9.754 1.00 98.56 95 ALA A C 1
ATOM 745 O O . ALA A 1 95 ? 0.529 -0.756 -10.593 1.00 98.56 95 ALA A O 1
ATOM 746 N N . ALA A 1 96 ? 2.686 -0.845 -9.984 1.00 98.44 96 ALA A N 1
ATOM 747 C CA . ALA A 1 96 ? 3.248 -0.314 -11.226 1.00 98.44 96 ALA A CA 1
ATOM 748 C C . ALA A 1 96 ? 3.652 -1.389 -12.254 1.00 98.44 96 ALA A C 1
ATOM 750 O O . ALA A 1 96 ? 4.063 -1.055 -13.367 1.00 98.44 96 ALA A O 1
ATOM 751 N N . LEU A 1 97 ? 3.529 -2.681 -11.929 1.00 98.31 97 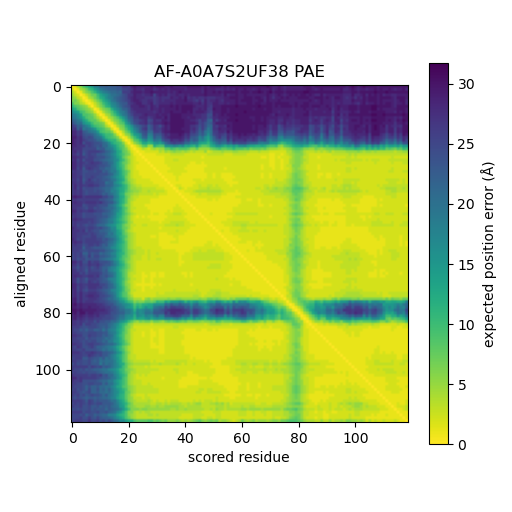LEU A N 1
ATOM 752 C CA . LEU A 1 97 ? 3.935 -3.750 -12.842 1.00 98.31 97 LEU A CA 1
ATOM 753 C C . LEU A 1 97 ? 2.969 -3.893 -14.032 1.00 98.31 97 LEU A C 1
ATOM 755 O O . LEU A 1 97 ? 1.750 -3.812 -13.853 1.00 98.31 97 LEU A O 1
ATOM 759 N N . PRO A 1 98 ? 3.480 -4.129 -15.255 1.00 98.12 98 PRO A N 1
ATOM 760 C CA . PRO A 1 98 ? 2.635 -4.331 -16.423 1.00 98.12 98 PRO A CA 1
ATOM 761 C C . PRO A 1 98 ? 1.815 -5.616 -16.275 1.00 98.12 98 PRO A C 1
ATOM 763 O O . PRO A 1 98 ? 2.340 -6.672 -15.929 1.00 98.12 98 PRO A O 1
ATOM 766 N N . GLY A 1 99 ? 0.517 -5.524 -16.564 1.00 97.88 99 GLY A N 1
ATOM 767 C CA . GLY A 1 99 ? -0.402 -6.662 -16.486 1.00 97.88 99 GLY A CA 1
ATOM 768 C C . GLY A 1 99 ? -0.973 -6.940 -15.093 1.00 97.88 99 GLY A C 1
ATOM 769 O O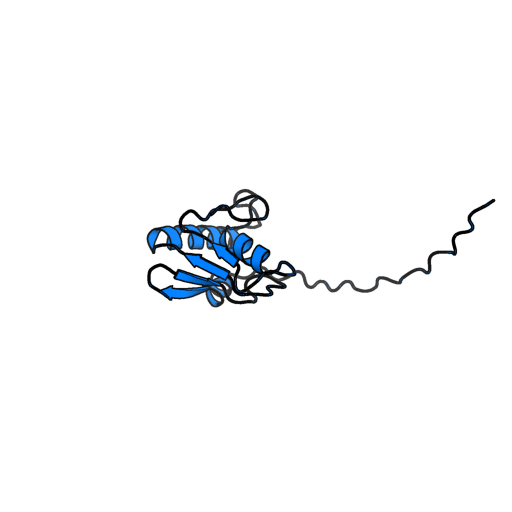 . GLY A 1 99 ? -1.734 -7.896 -14.953 1.00 97.88 99 GLY A O 1
ATOM 770 N N . ILE A 1 100 ? -0.665 -6.120 -14.078 1.00 98.31 100 ILE A N 1
ATOM 771 C CA . ILE A 1 100 ? -1.349 -6.219 -12.785 1.00 98.31 100 ILE A CA 1
ATOM 772 C C . ILE A 1 100 ? -2.846 -5.911 -12.925 1.00 98.3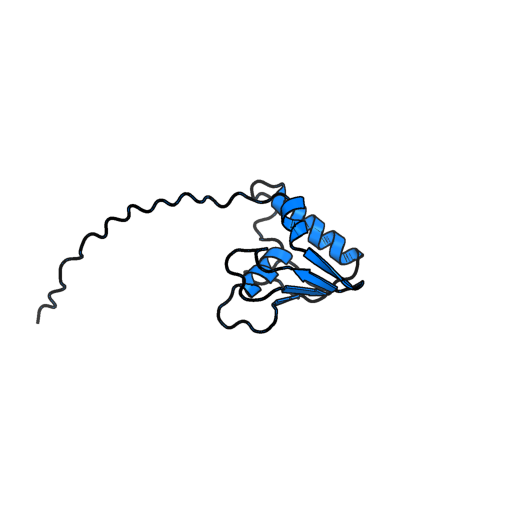1 100 ILE A C 1
ATOM 774 O O . ILE A 1 100 ? -3.266 -5.089 -13.740 1.00 98.31 100 ILE A O 1
ATOM 778 N N . VAL A 1 101 ? -3.665 -6.588 -12.121 1.00 97.94 101 VAL A N 1
ATOM 779 C CA . VAL A 1 101 ? -5.124 -6.565 -12.236 1.00 97.94 101 VAL A CA 1
ATOM 780 C C . VAL A 1 101 ? -5.748 -6.034 -10.952 1.00 97.94 101 VAL A C 1
ATOM 782 O O . VAL A 1 101 ? -5.433 -6.515 -9.870 1.00 97.94 101 VAL A O 1
ATOM 785 N N . LYS A 1 102 ? -6.711 -5.113 -11.096 1.00 98.25 102 LYS A N 1
ATOM 786 C CA . LYS A 1 102 ? -7.552 -4.519 -10.036 1.00 98.25 102 LYS A CA 1
ATOM 787 C C . LYS A 1 102 ? -6.804 -3.721 -8.963 1.00 98.25 102 LYS A C 1
ATOM 789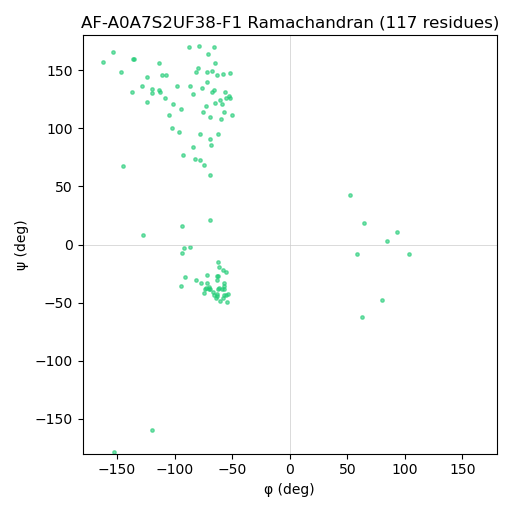 O O . LYS A 1 102 ? -7.091 -2.536 -8.834 1.00 98.25 102 LYS A O 1
ATOM 794 N N . ALA A 1 103 ? -5.918 -4.351 -8.196 1.00 98.38 103 ALA A N 1
ATOM 795 C CA . ALA A 1 103 ? -5.147 -3.725 -7.128 1.00 98.38 103 ALA A CA 1
ATOM 796 C C . ALA A 1 103 ? -3.932 -4.578 -6.725 1.00 98.38 103 ALA A C 1
ATOM 798 O O . ALA A 1 103 ? -3.941 -5.797 -6.892 1.00 98.38 103 ALA A O 1
ATOM 799 N N . SER A 1 104 ? -2.920 -3.936 -6.139 1.00 98.62 104 SER A N 1
ATOM 800 C CA . SER A 1 104 ? -1.893 -4.614 -5.333 1.00 98.62 104 SER A CA 1
ATOM 801 C C . SER A 1 104 ? -2.409 -4.781 -3.902 1.00 98.62 104 SER A C 1
ATOM 803 O O . SER A 1 104 ? -2.918 -3.815 -3.339 1.00 98.62 104 SER A O 1
ATOM 805 N N . LEU A 1 105 ? -2.339 -5.981 -3.326 1.00 98.38 105 LEU A N 1
ATOM 806 C CA . LEU A 1 105 ? -2.919 -6.280 -2.012 1.00 98.38 105 LEU A CA 1
ATOM 807 C C . LEU A 1 105 ? -1.823 -6.595 -0.998 1.00 98.38 105 LEU A C 1
ATOM 809 O O . LEU A 1 105 ? -0.961 -7.419 -1.284 1.00 98.38 105 LEU A O 1
ATOM 813 N N . ALA A 1 106 ? -1.925 -5.987 0.181 1.00 98.44 106 ALA A N 1
ATOM 814 C CA . ALA A 1 106 ? -1.108 -6.282 1.348 1.00 98.44 106 ALA A CA 1
ATOM 815 C C . ALA A 1 106 ? -1.988 -6.753 2.511 1.00 98.44 106 ALA A C 1
ATOM 817 O O . ALA A 1 106 ? -3.018 -6.145 2.830 1.00 98.44 106 ALA A O 1
ATOM 818 N N . MET A 1 107 ? -1.594 -7.864 3.106 1.00 98.38 107 MET A N 1
ATOM 819 C CA . MET A 1 107 ? -2.237 -8.569 4.202 1.00 98.38 107 MET A CA 1
ATOM 820 C C . MET A 1 107 ? -1.785 -8.027 5.573 1.00 98.38 107 MET A C 1
ATOM 822 O O . MET A 1 107 ? -0.866 -7.214 5.658 1.00 98.38 107 MET A O 1
ATOM 826 N N . PRO A 1 108 ? -2.442 -8.433 6.679 1.00 97.62 108 PRO A N 1
ATOM 827 C CA . PRO A 1 108 ? -2.167 -7.871 8.005 1.00 97.62 108 PRO A CA 1
ATOM 828 C C . PRO A 1 108 ? -0.749 -8.066 8.542 1.00 97.62 108 PRO A C 1
ATOM 830 O O . PRO A 1 108 ? -0.351 -7.358 9.460 1.00 97.62 108 PRO A O 1
ATOM 833 N N . ASP A 1 109 ? 0.006 -9.019 8.011 1.00 96.56 109 ASP A N 1
ATOM 834 C CA . ASP A 1 109 ? 1.399 -9.287 8.358 1.00 96.56 109 ASP A CA 1
ATOM 835 C C . ASP A 1 109 ? 2.403 -8.570 7.438 1.00 96.56 109 ASP A C 1
ATOM 837 O O . ASP A 1 109 ? 3.592 -8.901 7.457 1.00 96.56 109 ASP A O 1
ATOM 841 N N . VAL A 1 110 ? 1.939 -7.571 6.674 1.00 97.81 110 VAL A N 1
ATOM 842 C CA . VAL A 1 110 ? 2.749 -6.800 5.728 1.00 97.81 110 VAL A CA 1
ATOM 843 C C . VAL A 1 110 ? 4.017 -6.222 6.364 1.00 97.81 110 VAL A C 1
ATOM 845 O O . VAL A 1 110 ? 3.976 -5.521 7.376 1.00 97.81 110 VAL A O 1
ATOM 848 N N . HIS A 1 111 ? 5.161 -6.477 5.734 1.00 95.69 111 HIS A N 1
ATOM 849 C CA . HIS A 1 111 ? 6.444 -5.870 6.083 1.00 95.69 111 HIS A CA 1
ATOM 850 C C . HIS A 1 111 ? 7.392 -5.804 4.879 1.00 95.69 111 HIS A C 1
ATOM 852 O O . HIS A 1 111 ? 7.174 -6.432 3.839 1.00 95.69 111 HIS A O 1
ATOM 858 N N . SER A 1 112 ? 8.456 -5.012 5.018 1.00 94.50 112 SER A N 1
ATOM 859 C CA . SER A 1 112 ? 9.464 -4.813 3.977 1.00 94.50 112 SER A CA 1
ATOM 860 C C . SER A 1 112 ? 10.162 -6.127 3.601 1.00 94.50 112 SER A C 1
ATOM 862 O O . SER A 1 112 ? 10.744 -6.802 4.449 1.00 94.50 112 SER A O 1
ATOM 864 N N . GLY A 1 113 ? 10.129 -6.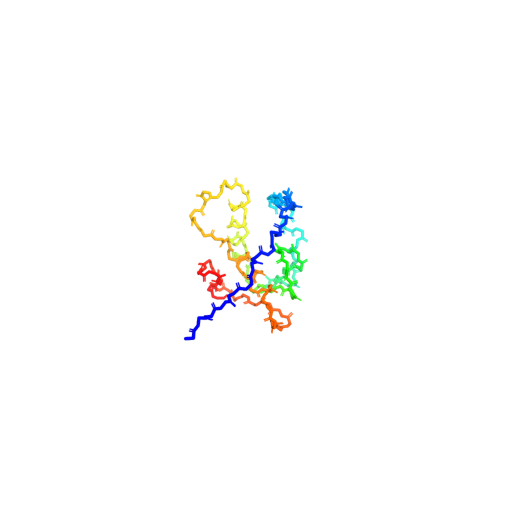467 2.311 1.00 92.94 113 GLY A N 1
ATOM 865 C CA . GLY A 1 113 ? 10.818 -7.607 1.709 1.00 92.94 113 GLY A CA 1
ATOM 866 C C . GLY A 1 113 ? 11.814 -7.187 0.621 1.00 92.94 113 GLY A C 1
ATOM 867 O O . GLY A 1 113 ? 12.277 -6.042 0.575 1.00 92.94 113 GLY A O 1
ATOM 868 N N . TYR A 1 114 ? 12.171 -8.125 -0.265 1.00 91.81 114 TYR A N 1
ATOM 869 C CA . TYR A 1 114 ? 13.085 -7.879 -1.387 1.00 91.81 114 TYR A CA 1
ATOM 870 C C . TYR A 1 114 ? 12.298 -7.581 -2.668 1.00 91.81 114 TYR A C 1
ATOM 872 O O . TYR A 1 114 ? 11.826 -8.483 -3.361 1.00 91.81 114 TYR A O 1
ATOM 880 N N . GLY A 1 115 ? 12.136 -6.293 -2.971 1.00 90.44 115 GLY A N 1
ATOM 881 C CA . GLY A 1 115 ? 11.367 -5.796 -4.117 1.00 90.44 115 GLY A CA 1
ATOM 882 C C . GLY A 1 115 ? 9.857 -5.780 -3.868 1.00 90.44 115 GLY A C 1
ATOM 883 O O . GLY A 1 115 ? 9.217 -4.757 -4.099 1.00 90.44 115 GLY A O 1
ATOM 884 N N . PHE A 1 116 ? 9.317 -6.884 -3.358 1.00 95.81 116 PHE A N 1
ATOM 885 C CA . PHE A 1 116 ? 7.926 -7.034 -2.939 1.00 95.81 116 PHE A CA 1
ATOM 886 C C . PHE A 1 116 ? 7.876 -7.069 -1.413 1.00 95.81 116 PHE A C 1
ATOM 888 O O . PHE A 1 116 ? 8.783 -7.622 -0.782 1.00 95.81 116 PHE A O 1
ATOM 895 N N . CYS A 1 117 ? 6.809 -6.518 -0.835 1.00 96.19 117 CYS A N 1
ATOM 896 C CA . CYS A 1 117 ? 6.518 -6.739 0.575 1.00 96.19 117 CYS A CA 1
ATOM 897 C C . CYS A 1 117 ? 6.201 -8.219 0.816 1.00 96.19 117 CYS A C 1
ATOM 899 O O . CYS A 1 117 ? 5.790 -8.943 -0.094 1.00 96.19 117 CYS A O 1
ATOM 901 N N . ILE A 1 118 ? 6.402 -8.663 2.050 1.00 96.44 118 ILE A N 1
ATOM 902 C CA . ILE A 1 118 ? 5.935 -9.966 2.523 1.00 96.44 118 ILE A CA 1
ATOM 903 C C . ILE A 1 118 ? 4.626 -9.732 3.260 1.00 96.44 118 ILE A C 1
ATOM 905 O O . ILE A 1 118 ? 4.572 -8.794 4.048 1.00 96.44 118 ILE A O 1
ATOM 909 N N . GLY A 1 119 ? 3.630 -10.589 3.022 1.00 92.81 119 GLY A N 1
ATOM 910 C CA . GLY A 1 119 ? 2.249 -10.366 3.452 1.00 92.81 119 GLY A CA 1
ATOM 911 C C . GLY A 1 119 ? 1.566 -9.446 2.466 1.00 92.81 119 GLY A C 1
ATOM 912 O O . GLY A 1 119 ? 0.999 -8.437 2.914 1.00 92.81 119 GLY A O 1
#

Nearest PDB structures (foldseek):
  7p3b-assembly1_A  TM=9.871E-01  e=9.599E-12  Homo sapiens
  7p3b-assembly2_B  TM=9.791E-01  e=8.995E-12  Homo sapiens
  8btt-assembly2_B  TM=9.722E-01  e=5.207E-11  Homo sapiens
  8btt-assembly1_A  TM=9.536E-01  e=5.207E-11  Homo sapiens
  8odp-assembly1_A  TM=9.365E-01  e=3.762E-11  Homo sapiens

pLDDT: mean 84.83, std 20.66, range [36.56, 98.69]

Organism: NCBI:txid420275

Mean predicted aligned error: 9.75 Å

Foldseek 3Di:
DDDDDDDDDDDPPPDPPPPPPPQDALVRLCVQWADPDQFKIKGHPPNDPQQPAIAMEGEHPVLVVVLSVQSNCVSPDPCPDPVFDRQNVLQRLVSNDPPDPHYRYHYHVWTTDDSHTDD

Secondary structure (DSSP, 8-state):
----PPP--------------PPPPHHHHHTTEEEEETTEEEEPTTSSTT-SS-EEEE--HHHHHHHHHHHHHHHHSSS-STTS--HHHHHHHHTTSTT--S-EEE-TT-B--SSS-B-

InterPro domains:
  IPR001233 RNA-splicing ligase, RtcB [PF01139] (90-119)
  IPR001233 RNA-splicing ligase, RtcB [PS01288] (90-119)
  IPR001233 RNA-splicing ligase, RtcB [PTHR11118] (32-119)
  IPR036025 tRNA-splicing ligase RtcB-like superfamily [G3DSA:3.90.1860.10] (21-119)
  IPR036025 tRNA-splicing ligase RtcB-like superfamily [SSF103365] (32-119)

Radius of gyration: 19.18 Å; Cα contacts (8 Å, |Δi|>4): 174; chains: 1; bounding box: 46×31×61 Å